Protein AF-A0A7S1BGD1-F1 (afdb_monomer_lite)

Radius of gyration: 17.75 Å; chains: 1; bounding box: 41×45×47 Å

Sequence (131 aa):
MVRYDRYRSEFSNESELGRGGFGSVYRCRNTLDGRDYAIKKIRITSRLKHLDKEGLAAKLKRVLREVNVLAMLYHPNVVRYFTTWIELDVDYEGSTENRTGEWRGGIILCGAGGRGIDARVICVARRSRGI

Organism: NCBI:txid216773

Foldseek 3Di:
DDFDPVPVVFWDFDAWPDQDPQATWTFIAGPPPRDTKIKGKGKLWPPPPPDDPVNSVVNVVVVVVVLVVQQPDDDLADWHWDDKDKGWDQPDPDPPPPPPDDDPDDDDPDDDRDRTGMMIMITIIGHRDDD

pLDDT: mean 70.31, std 19.67, range [29.2, 91.62]

Secondary structure (DSSP, 8-state):
-----HHHHHEEEEEEEEEETTEEEEEEEETTT--EEEEEEEEE--S-TT--HHHHHHHHHHHHHHHHHHHH---TTSEEEEEEEEEEES-------------TT------------EEEEEEEEEEPS--

InterPro domains:
  IPR000719 Protein kinase domain [PF00069] (12-86)
  IPR000719 Protein kinase domain [PS50011] (11-131)
  IPR011009 Protein kinase-like domain superfamily [SSF56112] (6-90)
  IPR017441 Protein kinase, ATP binding site [PS00107] (17-41)
  IPR050339 Cell Cycle and Stress Response Kinase [PTHR11042] (5-87)

Structure (mmCIF, N/CA/C/O backbone):
data_AF-A0A7S1BGD1-F1
#
_entry.id   AF-A0A7S1BGD1-F1
#
loop_
_atom_site.group_PDB
_atom_site.id
_atom_site.type_symbol
_atom_site.label_atom_id
_atom_site.label_alt_id
_atom_site.label_comp_id
_atom_site.label_asym_id
_atom_site.label_entity_id
_atom_site.label_seq_id
_atom_site.pdbx_PDB_ins_code
_atom_site.Cartn_x
_atom_site.Cartn_y
_atom_site.Cartn_z
_atom_site.occupancy
_atom_site.B_iso_or_equiv
_atom_site.auth_seq_id
_atom_site.auth_comp_id
_atom_site.auth_asym_id
_atom_site.auth_atom_id
_atom_site.pdbx_PDB_model_num
ATOM 1 N N . MET A 1 1 ? 19.465 -11.731 11.840 1.00 45.00 1 MET A N 1
ATOM 2 C CA . MET A 1 1 ? 18.840 -10.485 11.345 1.00 45.00 1 MET A CA 1
ATOM 3 C C . MET A 1 1 ? 17.344 -10.739 11.236 1.00 45.00 1 MET A C 1
ATOM 5 O O . MET A 1 1 ? 16.931 -11.482 10.356 1.00 45.00 1 MET A O 1
ATOM 9 N N . VAL A 1 2 ? 16.551 -10.251 12.193 1.00 43.22 2 VAL A N 1
ATOM 10 C CA . VAL A 1 2 ? 15.093 -10.455 12.200 1.00 43.22 2 VAL A CA 1
ATOM 11 C C . VAL A 1 2 ? 14.501 -9.639 11.050 1.00 43.22 2 VAL A C 1
ATOM 13 O O . VAL A 1 2 ? 14.658 -8.421 11.013 1.00 43.22 2 VAL A O 1
ATOM 16 N N . ARG A 1 3 ? 13.877 -10.307 10.076 1.00 57.94 3 ARG A N 1
ATOM 17 C CA . ARG A 1 3 ? 13.108 -9.638 9.023 1.00 57.94 3 ARG A CA 1
ATOM 18 C C . ARG A 1 3 ? 11.757 -9.242 9.604 1.00 57.94 3 ARG A C 1
ATOM 20 O O . ARG A 1 3 ? 10.935 -10.105 9.885 1.00 57.94 3 ARG A O 1
ATOM 27 N N . TYR A 1 4 ? 11.555 -7.948 9.815 1.00 66.25 4 TYR A N 1
ATOM 28 C CA . TYR A 1 4 ? 10.264 -7.413 10.230 1.00 66.25 4 TYR A CA 1
ATOM 29 C C . TYR A 1 4 ? 9.322 -7.376 9.017 1.00 66.25 4 TYR A C 1
ATOM 31 O O . TYR A 1 4 ? 9.498 -6.550 8.121 1.00 66.25 4 TYR A O 1
ATOM 39 N N . ASP A 1 5 ? 8.356 -8.298 8.966 1.00 79.56 5 ASP A N 1
ATOM 40 C CA . ASP A 1 5 ? 7.237 -8.256 8.016 1.00 79.56 5 ASP A CA 1
ATOM 41 C C . ASP A 1 5 ? 6.131 -7.391 8.627 1.00 79.56 5 ASP A C 1
ATOM 43 O O . ASP A 1 5 ? 5.268 -7.872 9.366 1.00 79.56 5 ASP A O 1
ATOM 47 N N . ARG A 1 6 ? 6.222 -6.086 8.357 1.00 85.25 6 ARG A N 1
ATOM 48 C CA . ARG A 1 6 ? 5.315 -5.072 8.894 1.00 85.25 6 ARG A CA 1
ATOM 49 C C . ARG A 1 6 ? 3.868 -5.367 8.522 1.00 85.25 6 ARG A C 1
ATOM 51 O O . ARG A 1 6 ? 2.959 -5.191 9.327 1.00 85.25 6 ARG A O 1
ATOM 58 N N . TYR A 1 7 ? 3.646 -5.800 7.290 1.00 85.81 7 TYR A N 1
ATOM 59 C CA . TYR A 1 7 ? 2.322 -6.132 6.810 1.00 85.81 7 TYR A CA 1
ATOM 60 C C . TYR A 1 7 ? 1.689 -7.247 7.646 1.00 85.81 7 TYR A C 1
ATOM 62 O O . TYR A 1 7 ? 0.560 -7.091 8.106 1.00 85.81 7 TYR A O 1
ATOM 70 N N . ARG A 1 8 ? 2.409 -8.355 7.870 1.00 85.81 8 ARG A N 1
ATOM 71 C CA . ARG A 1 8 ? 1.890 -9.486 8.660 1.00 85.81 8 ARG A CA 1
ATOM 72 C C . ARG A 1 8 ? 1.762 -9.169 10.148 1.00 85.81 8 ARG A C 1
ATOM 74 O O . ARG A 1 8 ? 0.948 -9.811 10.804 1.00 85.81 8 ARG A O 1
ATOM 81 N N . SER A 1 9 ? 2.547 -8.231 10.682 1.00 88.06 9 SER A N 1
ATOM 82 C CA . SER A 1 9 ? 2.453 -7.837 12.092 1.00 88.06 9 SER A CA 1
ATOM 83 C C . SER A 1 9 ? 1.311 -6.854 12.367 1.00 88.06 9 SER A C 1
ATOM 85 O O . SER A 1 9 ? 0.652 -6.954 13.401 1.00 88.06 9 SER A O 1
ATOM 87 N N . GLU A 1 10 ? 1.052 -5.917 11.453 1.00 89.81 10 GLU A N 1
ATOM 88 C CA . GLU A 1 10 ? 0.091 -4.826 11.668 1.00 89.81 10 GLU A CA 1
ATOM 89 C C . GLU A 1 10 ? -1.296 -5.094 11.066 1.00 89.81 10 GLU A C 1
ATOM 91 O O . GLU A 1 10 ? -2.249 -4.390 11.408 1.00 89.81 10 GLU A O 1
ATOM 96 N N . PHE A 1 11 ? -1.442 -6.079 10.172 1.00 89.94 11 PHE A N 1
ATOM 97 C CA . PHE A 1 11 ? -2.688 -6.293 9.434 1.00 89.94 11 PHE A CA 1
ATOM 98 C C . PHE A 1 11 ? -3.093 -7.766 9.333 1.00 89.94 11 PHE A C 1
ATOM 100 O O . PHE A 1 11 ? -2.295 -8.637 8.985 1.00 89.94 11 PHE A O 1
ATOM 107 N N . SER A 1 12 ? -4.383 -8.032 9.545 1.00 90.62 12 SER A N 1
ATOM 108 C CA . SER A 1 12 ? -5.011 -9.317 9.234 1.00 90.62 12 SER A CA 1
ATOM 109 C C . SER A 1 12 ? -5.711 -9.256 7.874 1.00 90.62 12 SER A C 1
ATOM 111 O O . SER A 1 12 ? -6.453 -8.319 7.577 1.00 90.62 12 SER A O 1
ATOM 113 N N . ASN A 1 13 ? -5.469 -10.256 7.023 1.00 83.00 13 ASN A N 1
ATOM 114 C CA . ASN A 1 13 ? -6.114 -10.348 5.710 1.00 83.00 13 ASN A CA 1
ATOM 115 C C . ASN A 1 13 ? -7.507 -10.925 5.870 1.00 83.00 13 ASN A C 1
ATOM 117 O O . ASN A 1 13 ? -7.643 -12.030 6.387 1.00 83.00 13 ASN A O 1
ATOM 121 N N . GLU A 1 14 ? -8.510 -10.229 5.353 1.00 85.25 14 GLU A N 1
ATOM 122 C CA . GLU A 1 14 ? -9.877 -10.737 5.370 1.00 85.25 14 GLU A CA 1
ATOM 123 C C . GLU A 1 14 ? -10.285 -11.279 3.999 1.00 85.25 14 GLU A C 1
ATOM 125 O O . GLU A 1 14 ? -10.791 -12.393 3.904 1.00 85.25 14 GLU A O 1
ATOM 130 N N . SER A 1 15 ? -10.044 -10.521 2.923 1.00 87.38 15 SER A N 1
ATOM 131 C CA . SER A 1 15 ? -10.421 -10.939 1.567 1.00 87.38 15 SER A CA 1
ATOM 132 C C . SER A 1 15 ? -9.607 -10.243 0.470 1.00 87.38 15 SER A C 1
ATOM 134 O O . SER A 1 15 ? -9.118 -9.126 0.648 1.00 87.38 15 SER A O 1
ATOM 136 N N . GLU A 1 16 ? -9.468 -10.880 -0.698 1.00 89.75 16 GLU A N 1
ATOM 137 C CA . GLU A 1 16 ? -8.978 -10.210 -1.913 1.00 89.75 16 GLU A CA 1
ATOM 138 C C . GLU A 1 16 ? -10.129 -9.392 -2.522 1.00 89.75 16 GLU A C 1
ATOM 140 O O . GLU A 1 16 ? -11.212 -9.915 -2.765 1.00 89.75 16 GLU A O 1
ATOM 145 N N . LEU A 1 17 ? -9.907 -8.092 -2.731 1.00 86.25 17 LEU A N 1
ATOM 146 C CA . LEU A 1 17 ? -10.871 -7.182 -3.364 1.00 86.25 17 LEU A CA 1
ATOM 147 C C . LEU A 1 17 ? -10.717 -7.159 -4.887 1.00 86.25 17 LEU A C 1
ATOM 149 O O . LEU A 1 17 ? -11.662 -6.836 -5.600 1.00 86.25 17 LEU A O 1
ATOM 153 N N . GLY A 1 18 ? -9.522 -7.469 -5.389 1.00 86.50 18 GLY A N 1
ATOM 154 C CA . GLY A 1 18 ? -9.263 -7.542 -6.819 1.00 86.50 18 GLY A CA 1
ATOM 155 C C . GLY A 1 18 ? -7.790 -7.735 -7.154 1.00 86.50 18 GLY A C 1
ATOM 156 O O . GLY A 1 18 ? -6.901 -7.425 -6.359 1.00 86.50 18 GLY A O 1
ATOM 157 N N . ARG A 1 19 ? -7.536 -8.217 -8.369 1.00 86.75 19 ARG A N 1
ATOM 158 C CA . ARG A 1 19 ? -6.200 -8.466 -8.919 1.00 86.75 19 ARG A CA 1
ATOM 159 C C . ARG A 1 19 ? -6.108 -7.902 -10.328 1.00 86.75 19 ARG A C 1
ATOM 161 O O . ARG A 1 19 ? -7.031 -8.064 -11.117 1.00 86.75 19 ARG A O 1
ATOM 168 N N . GLY A 1 20 ? -4.981 -7.283 -10.662 1.00 80.00 20 GLY A N 1
ATOM 169 C CA . GLY A 1 20 ? -4.706 -6.801 -12.014 1.00 80.00 20 GLY A CA 1
ATOM 170 C C . GLY A 1 20 ? -3.212 -6.677 -12.300 1.00 80.00 20 GLY A C 1
ATOM 171 O O . GLY A 1 20 ? -2.371 -7.062 -11.488 1.00 80.00 20 GLY A O 1
ATOM 172 N N . GLY A 1 21 ? -2.866 -6.089 -13.449 1.00 74.19 21 GLY A N 1
ATOM 173 C CA . GLY A 1 21 ? -1.466 -5.922 -13.876 1.00 74.19 21 GLY A CA 1
ATOM 174 C C . GLY A 1 21 ? -0.594 -5.102 -12.912 1.00 74.19 21 GLY A C 1
ATOM 175 O O . GLY A 1 21 ? 0.627 -5.233 -12.912 1.00 74.19 21 GLY A O 1
ATOM 176 N N . PHE A 1 22 ? -1.216 -4.301 -12.044 1.00 72.38 22 PHE A N 1
ATOM 177 C CA . PHE A 1 22 ? -0.545 -3.468 -11.043 1.00 72.38 22 PHE A CA 1
ATOM 178 C C . PHE A 1 22 ? -0.445 -4.127 -9.659 1.00 72.38 22 PHE A C 1
ATOM 180 O O . PHE A 1 22 ? 0.001 -3.476 -8.719 1.00 72.38 22 PHE A O 1
ATOM 187 N N . GLY A 1 23 ? -0.863 -5.389 -9.514 1.00 82.75 23 GLY A N 1
ATOM 188 C CA . GLY A 1 23 ? -0.823 -6.130 -8.253 1.00 82.75 23 GLY A CA 1
ATOM 189 C C . GLY A 1 23 ? -2.197 -6.557 -7.736 1.00 82.75 23 GLY A C 1
ATOM 190 O O . GLY A 1 23 ? -3.191 -6.531 -8.465 1.00 82.75 23 GLY A O 1
ATOM 191 N N . SER A 1 24 ? -2.232 -6.958 -6.467 1.00 86.44 24 SER A N 1
ATOM 192 C CA . SER A 1 24 ? -3.440 -7.423 -5.771 1.00 86.44 24 SER A CA 1
ATOM 193 C C . SER A 1 24 ? -3.855 -6.432 -4.693 1.00 86.44 24 SER A C 1
ATOM 195 O O . SER A 1 24 ? -3.003 -5.874 -4.004 1.00 86.44 24 SER A O 1
ATOM 197 N N . VAL A 1 25 ? -5.157 -6.228 -4.526 1.00 88.19 25 VAL A N 1
ATOM 198 C CA . VAL A 1 25 ? -5.749 -5.388 -3.482 1.00 88.19 25 VAL A CA 1
ATOM 199 C C . VAL A 1 25 ? -6.481 -6.282 -2.494 1.00 88.19 25 VAL A C 1
ATOM 201 O O . VAL A 1 25 ? -7.292 -7.114 -2.893 1.00 88.19 25 VAL A O 1
ATOM 204 N N . TYR A 1 26 ? -6.225 -6.085 -1.206 1.00 89.19 26 TYR A N 1
ATOM 205 C CA . TYR A 1 26 ? -6.825 -6.855 -0.122 1.00 89.19 26 TYR A CA 1
ATOM 206 C C . TYR A 1 26 ? -7.596 -5.946 0.825 1.00 89.19 26 TYR A C 1
ATOM 208 O O . TYR A 1 26 ? -7.129 -4.854 1.153 1.00 89.19 26 TYR A O 1
ATOM 216 N N . ARG A 1 27 ? -8.744 -6.421 1.306 1.00 89.88 27 ARG A N 1
ATOM 217 C CA . ARG A 1 27 ? -9.379 -5.885 2.506 1.00 89.88 27 ARG A CA 1
ATOM 218 C C . ARG A 1 27 ? -8.644 -6.463 3.705 1.00 89.88 27 ARG A C 1
ATOM 220 O O . ARG A 1 27 ? -8.567 -7.683 3.855 1.00 89.88 27 ARG A O 1
ATOM 227 N N . CYS A 1 28 ? -8.087 -5.585 4.522 1.00 90.75 28 CYS A N 1
ATOM 228 C CA . CYS A 1 28 ? -7.337 -5.961 5.710 1.00 90.75 28 CYS A CA 1
ATOM 229 C C . CYS A 1 28 ? -7.834 -5.165 6.906 1.00 90.75 28 CYS A C 1
ATOM 231 O O . CYS A 1 28 ? -8.209 -4.004 6.747 1.00 90.75 28 CYS A O 1
ATOM 233 N N . ARG A 1 29 ? -7.770 -5.743 8.100 1.00 91.62 29 ARG A N 1
ATOM 234 C CA . ARG A 1 29 ? -8.029 -5.020 9.342 1.00 91.62 29 ARG A CA 1
ATOM 235 C C . ARG A 1 29 ? -6.714 -4.708 10.034 1.00 91.62 29 ARG A C 1
ATOM 237 O O . ARG A 1 29 ? -5.874 -5.591 10.189 1.00 91.62 29 ARG A O 1
ATOM 244 N N . ASN A 1 30 ? -6.511 -3.450 10.410 1.00 91.25 30 ASN A N 1
ATOM 245 C CA . ASN A 1 30 ? -5.338 -3.067 11.187 1.00 91.25 30 ASN A CA 1
ATOM 246 C C . ASN A 1 30 ? -5.522 -3.517 12.643 1.00 91.25 30 ASN A C 1
ATOM 248 O O . ASN A 1 30 ? -6.581 -3.305 13.237 1.00 91.25 30 ASN A O 1
ATOM 252 N N . THR A 1 31 ? -4.500 -4.153 13.209 1.00 90.56 31 THR A N 1
ATOM 253 C CA . THR A 1 31 ? -4.560 -4.760 14.545 1.00 90.56 31 THR A CA 1
ATOM 254 C C . THR A 1 31 ? -4.506 -3.735 15.677 1.00 90.56 31 THR A C 1
ATOM 256 O O . THR A 1 31 ? -4.995 -4.021 16.765 1.00 90.56 31 THR A O 1
ATOM 259 N N . LEU A 1 32 ? -3.961 -2.540 15.427 1.00 89.88 32 LEU A N 1
ATOM 260 C CA . LEU A 1 32 ? -3.829 -1.472 16.421 1.00 89.88 32 LEU A CA 1
ATOM 261 C C . LEU A 1 32 ? -5.097 -0.622 16.532 1.00 89.88 32 LEU A C 1
ATOM 263 O O . LEU A 1 32 ? -5.524 -0.311 17.641 1.00 89.88 32 LEU A O 1
ATOM 267 N N . ASP A 1 33 ? -5.697 -0.224 15.404 1.00 89.94 33 ASP A N 1
ATOM 268 C CA . ASP A 1 33 ? -6.878 0.657 15.404 1.00 89.94 33 ASP A CA 1
ATOM 269 C C . ASP A 1 33 ? -8.216 -0.069 15.165 1.00 89.94 33 ASP A C 1
ATOM 271 O O . ASP A 1 33 ? -9.280 0.544 15.304 1.00 89.94 33 ASP A O 1
ATOM 275 N N . GLY A 1 34 ? -8.176 -1.356 14.804 1.00 88.81 34 GLY A N 1
ATOM 276 C CA . GLY A 1 34 ? -9.347 -2.196 14.552 1.00 88.81 34 GLY A CA 1
ATOM 277 C C . GLY A 1 34 ? -10.160 -1.812 13.311 1.00 88.81 34 GLY A C 1
ATOM 278 O O . GLY A 1 34 ? -11.302 -2.252 13.174 1.00 88.81 34 GLY A O 1
ATOM 279 N N . ARG A 1 35 ? -9.633 -0.967 12.418 1.00 88.00 35 ARG A N 1
ATOM 280 C CA . ARG A 1 35 ? -10.349 -0.467 11.235 1.00 88.00 35 ARG A CA 1
ATOM 281 C C . ARG A 1 35 ? -9.976 -1.239 9.978 1.00 88.00 35 ARG A C 1
ATOM 283 O O . ARG A 1 35 ? -8.865 -1.748 9.840 1.00 88.00 35 ARG A O 1
ATOM 290 N N . ASP A 1 36 ? -10.908 -1.245 9.031 1.00 88.56 36 ASP A N 1
ATOM 291 C CA . ASP A 1 36 ? -10.707 -1.860 7.723 1.00 88.56 36 ASP A CA 1
ATOM 292 C C . ASP A 1 36 ? -9.965 -0.911 6.779 1.00 88.56 36 ASP A C 1
ATOM 294 O O . ASP A 1 36 ? -10.279 0.278 6.680 1.00 88.56 36 ASP A O 1
ATOM 298 N N . TYR A 1 37 ? -9.011 -1.467 6.045 1.00 89.62 37 TYR A N 1
ATOM 299 C CA . TYR A 1 37 ? -8.178 -0.808 5.054 1.00 89.62 37 TYR A CA 1
ATOM 300 C C . TYR A 1 37 ? -8.184 -1.605 3.750 1.00 89.62 37 TYR A C 1
ATOM 302 O O . TYR A 1 37 ? -8.268 -2.834 3.739 1.00 89.62 37 TYR A O 1
ATOM 310 N N . ALA A 1 38 ? -8.048 -0.894 2.635 1.00 89.81 38 ALA A N 1
ATOM 311 C CA . ALA A 1 38 ? -7.676 -1.485 1.362 1.00 89.81 38 ALA A CA 1
ATOM 312 C C . ALA A 1 38 ? -6.154 -1.402 1.223 1.00 89.81 38 ALA A C 1
ATOM 314 O O . ALA A 1 38 ? -5.581 -0.310 1.269 1.00 89.81 38 ALA A O 1
ATOM 315 N N . ILE A 1 39 ? -5.503 -2.549 1.047 1.00 89.81 39 ILE A N 1
ATOM 316 C CA . ILE A 1 39 ? -4.055 -2.634 0.888 1.00 89.81 39 ILE A CA 1
ATOM 317 C C . ILE A 1 39 ? -3.717 -3.174 -0.495 1.00 89.81 39 ILE A C 1
ATOM 319 O O . ILE A 1 39 ? -4.017 -4.326 -0.810 1.00 89.81 39 ILE A O 1
ATOM 323 N N . LYS A 1 40 ? -3.072 -2.348 -1.324 1.00 88.56 40 LYS A N 1
ATOM 324 C CA . LYS A 1 40 ? -2.569 -2.741 -2.648 1.00 88.56 40 LYS A CA 1
ATOM 325 C C . LYS A 1 40 ? -1.133 -3.240 -2.510 1.00 88.56 40 LYS A C 1
ATOM 327 O O . LYS A 1 40 ? -0.252 -2.480 -2.118 1.00 88.56 40 LYS A O 1
ATOM 332 N N . LYS A 1 41 ? -0.904 -4.506 -2.860 1.00 87.50 41 LYS A N 1
ATOM 333 C CA . LYS A 1 41 ? 0.412 -5.148 -2.936 1.00 87.50 41 LYS A CA 1
ATOM 334 C C . LYS A 1 41 ? 0.899 -5.158 -4.376 1.00 87.50 41 LYS A C 1
ATOM 336 O O . LYS A 1 41 ? 0.362 -5.884 -5.216 1.00 87.50 41 LYS A O 1
ATOM 341 N N . ILE A 1 42 ? 1.937 -4.381 -4.654 1.00 83.94 42 ILE A N 1
ATOM 342 C CA . ILE A 1 42 ? 2.543 -4.266 -5.980 1.00 83.94 42 ILE A CA 1
ATOM 343 C C . ILE A 1 42 ? 3.831 -5.075 -5.990 1.00 83.94 42 ILE A C 1
ATOM 345 O O . ILE A 1 42 ? 4.820 -4.687 -5.377 1.00 83.94 42 ILE A O 1
ATOM 349 N N . ARG A 1 43 ? 3.829 -6.192 -6.717 1.00 78.31 43 ARG A N 1
ATOM 350 C CA . ARG A 1 43 ? 5.017 -7.029 -6.901 1.00 78.31 43 ARG A CA 1
ATOM 351 C C . ARG A 1 43 ? 6.067 -6.301 -7.740 1.00 78.31 43 ARG A C 1
ATOM 353 O O . ARG A 1 43 ? 5.874 -6.057 -8.935 1.00 78.31 43 ARG A O 1
ATOM 360 N N . ILE A 1 44 ? 7.198 -6.000 -7.125 1.00 74.38 44 ILE A N 1
ATOM 361 C CA . ILE A 1 44 ? 8.461 -5.621 -7.752 1.00 74.38 44 ILE A CA 1
ATOM 362 C C . ILE A 1 44 ? 9.305 -6.901 -7.819 1.00 74.38 44 ILE A C 1
ATOM 364 O O . ILE A 1 44 ? 10.260 -7.087 -7.073 1.00 74.38 44 ILE A O 1
ATOM 368 N N . THR A 1 45 ? 8.878 -7.845 -8.654 1.00 64.81 45 THR A N 1
ATOM 369 C CA . THR A 1 45 ? 9.494 -9.171 -8.712 1.00 64.81 45 THR A CA 1
ATOM 370 C C . THR A 1 45 ? 10.183 -9.425 -10.035 1.00 64.81 45 THR A C 1
ATOM 372 O O . THR A 1 45 ? 9.760 -8.964 -11.100 1.00 64.81 45 THR A O 1
ATOM 375 N N . SER A 1 46 ? 11.262 -10.188 -9.913 1.00 51.09 46 SER A N 1
ATOM 376 C CA . SER A 1 46 ? 12.276 -10.551 -10.900 1.00 51.09 46 SER A CA 1
ATOM 377 C C . SER A 1 46 ? 11.840 -11.682 -11.842 1.00 51.09 46 SER A C 1
ATOM 379 O O . SER A 1 46 ? 12.681 -12.348 -12.443 1.00 51.09 46 SER A O 1
ATOM 381 N N . ARG A 1 47 ? 10.525 -11.888 -12.061 1.00 46.84 47 ARG A N 1
ATOM 382 C CA . ARG A 1 47 ? 10.051 -12.796 -13.137 1.00 46.84 47 ARG A CA 1
ATOM 383 C C . ARG A 1 47 ? 10.611 -12.416 -14.505 1.00 46.84 47 ARG A C 1
ATOM 385 O O . ARG A 1 47 ? 10.649 -13.237 -15.411 1.00 46.84 47 ARG A O 1
ATOM 392 N N . LEU A 1 48 ? 11.092 -11.190 -14.628 1.00 47.78 48 LEU A N 1
ATOM 393 C CA . LEU A 1 48 ? 12.034 -10.816 -15.652 1.00 47.78 48 LEU A CA 1
ATOM 394 C C . LEU A 1 48 ? 13.433 -10.972 -15.049 1.00 47.78 48 LEU A C 1
ATOM 396 O O . LEU A 1 48 ? 14.003 -10.002 -14.559 1.00 47.78 48 LEU A O 1
ATOM 400 N N . LYS A 1 49 ? 14.037 -12.160 -15.198 1.00 48.88 49 LYS A N 1
ATOM 401 C CA . LYS A 1 49 ? 15.508 -12.315 -15.185 1.00 48.88 49 LYS A CA 1
ATOM 402 C C . LYS A 1 49 ? 16.201 -11.362 -16.196 1.00 48.88 49 LYS A C 1
ATOM 404 O O . LYS A 1 49 ? 17.419 -11.291 -16.232 1.00 48.88 49 LYS A O 1
ATOM 409 N N . HIS A 1 50 ? 15.405 -10.633 -16.989 1.00 50.53 50 HIS A N 1
ATOM 410 C CA . HIS A 1 50 ? 15.754 -9.701 -18.053 1.00 50.53 50 HIS A CA 1
ATOM 411 C C . HIS A 1 50 ? 15.399 -8.223 -17.791 1.00 50.53 50 HIS A C 1
ATOM 413 O O . HIS A 1 50 ? 15.601 -7.418 -18.694 1.00 50.53 50 HIS A O 1
ATOM 419 N N . LEU A 1 51 ? 14.849 -7.824 -16.632 1.00 55.12 51 LEU A N 1
ATOM 420 C CA . LEU A 1 51 ? 14.740 -6.383 -16.343 1.00 55.12 51 LEU A CA 1
ATOM 421 C C . LEU A 1 51 ? 16.112 -5.873 -15.915 1.00 55.12 51 LEU A C 1
ATOM 423 O O . LEU A 1 51 ? 16.621 -6.243 -14.857 1.00 55.12 51 LEU A O 1
ATOM 427 N N . ASP A 1 52 ? 16.689 -5.013 -16.739 1.00 68.44 52 ASP A N 1
ATOM 428 C CA . ASP A 1 52 ? 17.839 -4.207 -16.372 1.00 68.44 52 ASP A CA 1
ATOM 429 C C . ASP A 1 52 ? 17.487 -3.198 -15.257 1.00 68.44 52 ASP A C 1
ATOM 431 O O . ASP A 1 52 ? 16.334 -3.032 -14.831 1.00 68.44 52 ASP A O 1
ATOM 435 N N . LYS A 1 53 ? 18.515 -2.512 -14.744 1.00 71.50 53 LYS A N 1
ATOM 436 C CA . LYS A 1 53 ? 18.352 -1.474 -13.713 1.00 71.50 53 LYS A CA 1
ATOM 437 C C . LYS A 1 53 ? 17.356 -0.389 -14.146 1.00 71.50 53 LYS A C 1
ATOM 439 O O . LYS A 1 53 ? 16.646 0.155 -13.298 1.00 71.50 53 LYS A O 1
ATOM 444 N N . GLU A 1 54 ? 17.281 -0.096 -15.442 1.00 76.50 54 GLU A N 1
ATOM 445 C CA . GLU A 1 54 ? 16.400 0.927 -16.005 1.00 76.50 54 GLU A CA 1
ATOM 446 C C . GLU A 1 54 ? 14.928 0.521 -15.937 1.00 76.50 54 GLU A C 1
ATOM 448 O O . GLU A 1 54 ? 14.088 1.304 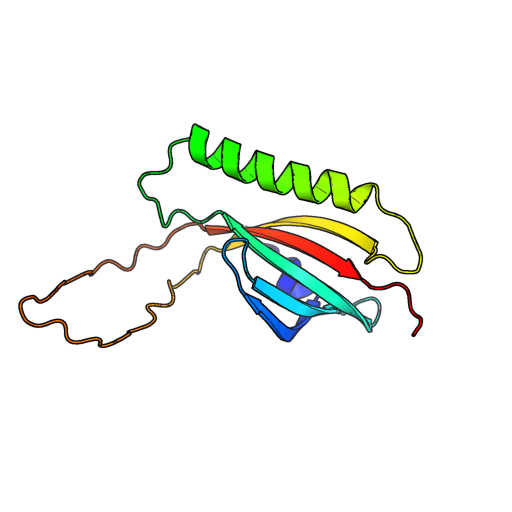-15.486 1.00 76.50 54 GLU A O 1
ATOM 453 N N . GLY A 1 55 ? 14.603 -0.720 -16.291 1.00 76.56 55 GLY A N 1
ATOM 454 C CA . GLY A 1 55 ? 13.244 -1.237 -16.215 1.00 76.56 55 GLY A CA 1
ATOM 455 C C . GLY A 1 55 ? 12.708 -1.293 -14.780 1.00 76.56 55 GLY A C 1
ATOM 456 O O . GLY A 1 55 ? 11.542 -0.960 -14.530 1.00 76.56 55 GLY A O 1
ATOM 457 N N . LEU A 1 56 ? 13.564 -1.629 -13.808 1.00 74.94 56 LEU A N 1
ATOM 458 C CA . LEU A 1 56 ? 13.222 -1.543 -12.385 1.00 74.94 56 LEU A CA 1
ATOM 459 C C . LEU A 1 56 ? 12.955 -0.091 -11.956 1.00 74.94 56 LEU A C 1
ATOM 461 O O . LEU A 1 56 ? 11.928 0.188 -11.328 1.00 74.94 56 LEU A O 1
ATOM 465 N N . ALA A 1 57 ? 13.837 0.838 -12.332 1.00 80.50 57 ALA A N 1
ATOM 466 C CA . ALA A 1 57 ? 13.683 2.260 -12.032 1.00 80.50 57 ALA A CA 1
ATOM 467 C C . ALA A 1 57 ? 12.403 2.844 -12.652 1.00 80.50 57 ALA A C 1
ATOM 469 O O . ALA A 1 57 ? 11.669 3.574 -11.984 1.00 80.50 57 ALA A O 1
ATOM 470 N N . ALA A 1 58 ? 12.072 2.476 -13.892 1.00 82.56 58 ALA A N 1
ATOM 471 C CA . ALA A 1 58 ? 10.847 2.900 -14.563 1.00 82.56 58 ALA A CA 1
ATOM 472 C C . ALA A 1 58 ? 9.587 2.388 -13.844 1.00 82.56 58 ALA A C 1
ATOM 474 O O . ALA A 1 58 ? 8.618 3.137 -13.672 1.00 82.56 58 ALA A O 1
ATOM 475 N N . LYS A 1 59 ? 9.599 1.134 -13.374 1.00 79.38 59 LYS A N 1
ATOM 476 C CA . LYS A 1 59 ? 8.489 0.557 -12.603 1.00 79.38 59 LYS A CA 1
ATOM 477 C C . LYS A 1 59 ? 8.321 1.249 -11.252 1.00 79.38 59 LYS A C 1
ATOM 479 O O . LYS A 1 59 ? 7.204 1.635 -10.912 1.00 79.38 59 LYS A O 1
ATOM 484 N N . LEU A 1 60 ? 9.414 1.480 -10.525 1.00 82.19 60 LEU A N 1
ATOM 485 C CA . LEU A 1 60 ? 9.394 2.252 -9.279 1.00 82.19 60 LEU A CA 1
ATOM 486 C C . LEU A 1 60 ? 8.881 3.677 -9.511 1.00 82.19 60 LEU A C 1
ATOM 488 O O . LEU A 1 60 ? 8.009 4.137 -8.780 1.00 82.19 60 LEU A O 1
ATOM 492 N N . LYS A 1 61 ? 9.331 4.348 -10.576 1.00 86.31 61 LYS A N 1
ATOM 493 C CA . LYS A 1 61 ? 8.875 5.697 -10.945 1.00 86.31 61 LYS A CA 1
ATOM 494 C C . LYS A 1 61 ? 7.368 5.753 -11.206 1.00 86.31 61 LYS A C 1
ATOM 496 O O . LYS A 1 61 ? 6.723 6.719 -10.805 1.00 86.31 61 LYS A O 1
ATOM 501 N N . ARG A 1 62 ? 6.793 4.726 -11.845 1.00 84.69 62 ARG A N 1
ATOM 502 C CA . ARG A 1 62 ? 5.334 4.605 -12.028 1.00 84.69 62 ARG A CA 1
ATOM 503 C C . ARG A 1 62 ? 4.606 4.488 -10.690 1.00 84.69 62 ARG A C 1
ATOM 505 O O . ARG A 1 62 ? 3.670 5.246 -10.457 1.00 84.69 62 ARG A O 1
ATOM 512 N N . VAL A 1 63 ? 5.076 3.608 -9.804 1.00 83.44 63 VAL A N 1
ATOM 513 C CA . VAL A 1 63 ? 4.476 3.431 -8.471 1.00 83.44 63 VAL A CA 1
ATOM 514 C C . VAL A 1 63 ? 4.555 4.720 -7.652 1.00 83.44 63 VAL A C 1
ATOM 516 O O . VAL A 1 63 ? 3.552 5.150 -7.094 1.00 83.44 63 VAL A O 1
ATOM 519 N N . LEU A 1 64 ? 5.712 5.383 -7.629 1.00 84.94 64 LEU A N 1
ATOM 520 C CA . LEU A 1 64 ? 5.893 6.646 -6.910 1.00 84.94 64 LEU A CA 1
ATOM 521 C C . LEU A 1 64 ? 4.987 7.755 -7.448 1.00 84.94 64 LEU A C 1
ATOM 523 O O . LEU A 1 64 ? 4.451 8.536 -6.668 1.00 84.94 64 LEU A O 1
ATOM 527 N N . ARG A 1 65 ? 4.770 7.816 -8.767 1.00 87.38 65 ARG A N 1
ATOM 528 C CA . ARG A 1 65 ? 3.832 8.776 -9.358 1.00 87.38 65 ARG A CA 1
ATOM 529 C C . ARG A 1 65 ? 2.402 8.532 -8.873 1.00 87.38 65 ARG A C 1
ATOM 531 O O . ARG A 1 65 ? 1.741 9.492 -8.494 1.00 87.38 65 ARG A O 1
ATOM 538 N N . GLU A 1 66 ? 1.941 7.281 -8.864 1.00 83.25 66 GLU A N 1
ATOM 539 C CA . GLU A 1 66 ? 0.616 6.927 -8.329 1.00 83.25 66 GLU A CA 1
ATOM 540 C C . GLU A 1 66 ? 0.493 7.319 -6.853 1.00 83.25 66 GLU A C 1
ATOM 542 O O . GLU A 1 66 ? -0.473 7.973 -6.466 1.00 83.25 66 GLU A O 1
ATOM 547 N N . VAL A 1 67 ? 1.496 6.968 -6.043 1.00 84.56 67 VAL A N 1
ATOM 548 C CA . VAL A 1 67 ? 1.529 7.288 -4.610 1.00 84.56 67 VAL A CA 1
ATOM 549 C C . VAL A 1 67 ? 1.492 8.797 -4.378 1.00 84.56 67 VAL A C 1
ATOM 551 O O . VAL A 1 67 ? 0.710 9.250 -3.549 1.00 84.56 67 VAL A O 1
ATOM 554 N N . ASN A 1 68 ? 2.263 9.583 -5.134 1.00 87.25 68 ASN A N 1
ATOM 555 C CA . ASN A 1 68 ? 2.270 11.042 -5.009 1.00 87.25 68 ASN A CA 1
ATOM 556 C C . ASN A 1 68 ? 0.904 11.653 -5.328 1.00 87.25 68 ASN A C 1
ATOM 558 O O . ASN A 1 68 ? 0.430 12.504 -4.582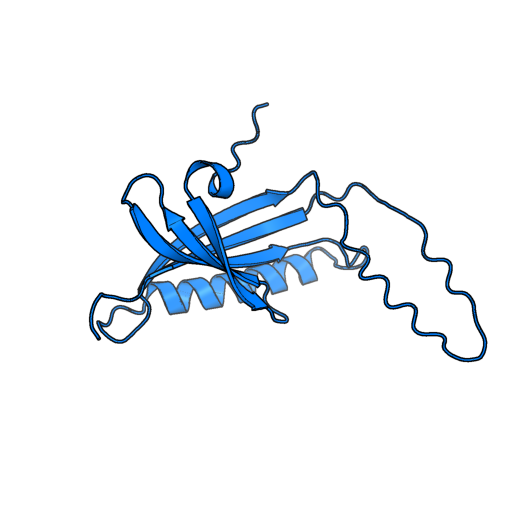 1.00 87.25 68 ASN A O 1
ATOM 562 N N . VAL A 1 69 ? 0.249 11.206 -6.405 1.00 85.88 69 VAL A N 1
ATOM 563 C CA . VAL A 1 69 ? -1.099 11.685 -6.747 1.00 85.88 69 VAL A CA 1
ATOM 564 C C . VAL A 1 69 ? -2.084 11.344 -5.632 1.00 85.88 69 VAL A C 1
ATOM 566 O O . VAL A 1 69 ? -2.811 12.220 -5.176 1.00 85.88 69 VAL A O 1
ATOM 569 N N . LEU A 1 70 ? -2.073 10.102 -5.142 1.00 82.31 70 LEU A N 1
ATOM 570 C CA . LEU A 1 70 ? -2.965 9.661 -4.067 1.00 82.31 70 LEU A CA 1
ATOM 571 C C . LEU A 1 70 ? -2.706 10.389 -2.742 1.00 82.31 70 LEU A C 1
ATOM 573 O O . LEU A 1 70 ? -3.654 10.670 -2.014 1.00 82.31 70 LEU A O 1
ATOM 577 N N . ALA A 1 71 ? -1.450 10.715 -2.438 1.00 83.62 71 ALA A N 1
ATOM 578 C CA . ALA A 1 71 ? -1.074 11.435 -1.225 1.00 83.62 71 ALA A CA 1
ATOM 579 C C . ALA A 1 71 ? -1.594 12.881 -1.200 1.00 83.62 71 ALA A C 1
ATOM 581 O O . ALA A 1 71 ? -1.839 13.415 -0.122 1.00 83.62 71 ALA A O 1
ATOM 582 N N . MET A 1 72 ? -1.791 13.500 -2.368 1.00 86.12 72 MET A N 1
ATOM 583 C CA . MET A 1 72 ? -2.346 14.855 -2.481 1.00 86.12 72 MET A CA 1
ATOM 584 C C . MET A 1 72 ? -3.880 14.891 -2.413 1.00 86.12 72 MET A C 1
ATOM 586 O O . MET A 1 72 ? -4.458 15.961 -2.229 1.00 86.12 72 MET A O 1
ATOM 590 N N . LEU A 1 73 ? -4.563 13.751 -2.566 1.00 81.38 73 LEU A N 1
ATOM 591 C CA . LEU A 1 73 ? -6.023 13.701 -2.572 1.00 81.38 73 LEU A CA 1
ATOM 592 C C . LEU A 1 73 ? -6.581 13.647 -1.146 1.00 81.38 73 LEU A C 1
ATOM 594 O O . LEU A 1 73 ? -6.445 12.649 -0.436 1.00 81.38 73 LEU A O 1
ATOM 598 N N . TYR A 1 74 ? -7.283 14.710 -0.755 1.00 80.88 74 TYR A N 1
ATOM 599 C CA . TYR A 1 74 ? -7.999 14.785 0.514 1.00 80.88 74 TYR A CA 1
ATOM 600 C C . TYR A 1 74 ? -9.435 15.263 0.299 1.00 80.88 74 TYR A C 1
ATOM 602 O O . TYR A 1 74 ? -9.695 16.455 0.157 1.00 80.88 74 TYR A O 1
ATOM 610 N N . HIS A 1 75 ? -10.380 14.324 0.255 1.00 81.50 75 HIS A N 1
ATOM 611 C CA . HIS A 1 75 ? -11.798 14.631 0.073 1.00 81.50 75 HIS A CA 1
ATOM 612 C C . HIS A 1 75 ? -12.671 13.534 0.708 1.00 81.50 75 HIS A C 1
ATOM 614 O O . HIS A 1 75 ? -12.315 12.360 0.593 1.00 81.50 75 HIS A O 1
ATOM 620 N N . PRO A 1 76 ? -13.818 13.860 1.342 1.00 76.44 76 PRO A N 1
ATOM 621 C CA . PRO A 1 76 ? -14.676 12.881 2.022 1.00 76.44 76 PRO A CA 1
ATOM 622 C C . PRO A 1 76 ? -15.114 11.714 1.125 1.00 76.44 76 PRO A C 1
ATOM 624 O O . PRO A 1 76 ? -15.089 10.568 1.566 1.00 76.44 76 PRO A O 1
ATOM 627 N N . ASN A 1 77 ? -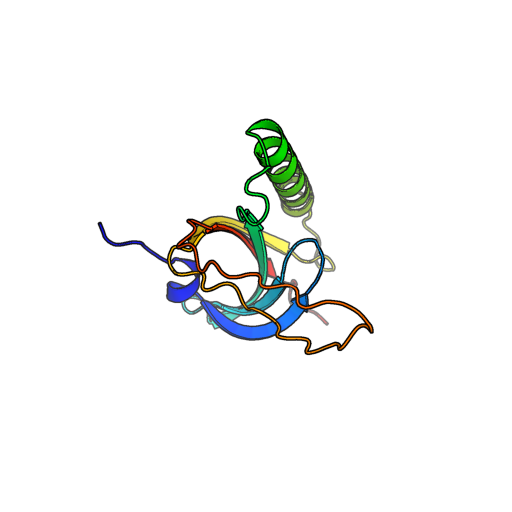15.410 11.984 -0.148 1.00 79.62 77 ASN A N 1
ATOM 628 C CA . ASN A 1 77 ? -15.861 10.970 -1.114 1.00 79.62 77 ASN A CA 1
ATOM 629 C C . ASN A 1 77 ? -14.719 10.300 -1.900 1.00 79.62 77 ASN A C 1
ATOM 631 O O . ASN A 1 77 ? -14.968 9.576 -2.862 1.00 79.62 77 ASN A O 1
ATOM 635 N N . VAL A 1 78 ? -13.463 10.558 -1.530 1.00 78.62 78 VAL A N 1
ATOM 636 C CA . VAL A 1 78 ? -12.282 9.961 -2.165 1.00 78.62 78 VAL A CA 1
ATOM 637 C C . VAL A 1 78 ? -11.578 9.073 -1.147 1.00 78.62 78 VAL A C 1
ATOM 639 O O . VAL A 1 78 ? -11.546 9.358 0.048 1.00 78.62 78 VAL A O 1
ATOM 642 N N . VAL A 1 79 ? -11.027 7.951 -1.609 1.00 80.38 79 VAL A N 1
ATOM 643 C CA . VAL A 1 79 ? -10.263 7.056 -0.738 1.00 80.38 79 VAL A CA 1
ATOM 644 C C . VAL A 1 79 ? -9.014 7.794 -0.254 1.00 80.38 79 VAL A C 1
ATOM 646 O O . VAL A 1 79 ? -8.185 8.213 -1.058 1.00 80.38 79 VAL A O 1
ATOM 649 N N . ARG A 1 80 ? -8.866 7.928 1.064 1.00 83.69 80 ARG A N 1
ATOM 650 C CA . ARG A 1 80 ? -7.718 8.583 1.685 1.00 83.69 80 ARG A CA 1
ATOM 651 C C . ARG A 1 80 ? -6.519 7.645 1.693 1.00 83.69 80 ARG A C 1
ATOM 653 O O . ARG A 1 80 ? -6.605 6.525 2.200 1.00 83.69 80 ARG A O 1
ATOM 660 N N . TYR A 1 81 ? -5.398 8.136 1.186 1.00 86.56 81 TYR A N 1
ATOM 661 C CA . TYR A 1 81 ? -4.088 7.510 1.316 1.00 86.56 81 TYR A CA 1
ATOM 662 C C . TYR A 1 81 ? -3.525 7.682 2.737 1.00 86.56 81 TYR A C 1
ATOM 664 O O . TYR A 1 81 ? -3.679 8.746 3.340 1.00 86.56 81 TYR A O 1
ATOM 672 N N . PHE A 1 82 ? -2.877 6.643 3.274 1.00 85.50 82 PHE A N 1
ATOM 673 C CA . PHE A 1 82 ? -2.259 6.678 4.607 1.00 85.50 82 PHE A CA 1
ATOM 674 C C . PHE A 1 82 ? -0.743 6.591 4.533 1.00 85.50 82 PHE A C 1
ATOM 676 O O . PHE A 1 82 ? -0.044 7.482 5.005 1.00 85.50 82 PHE A O 1
ATOM 683 N N . THR A 1 83 ? -0.221 5.503 3.978 1.00 87.38 83 THR A N 1
ATOM 684 C CA . THR A 1 83 ? 1.220 5.270 3.946 1.00 87.38 83 THR A CA 1
ATOM 685 C C . THR A 1 83 ? 1.575 4.225 2.892 1.00 87.38 83 THR A C 1
ATOM 687 O O . THR A 1 83 ? 0.716 3.456 2.446 1.00 87.38 83 THR A O 1
ATOM 690 N N . THR A 1 84 ? 2.848 4.222 2.505 1.00 88.25 84 THR A N 1
ATOM 691 C CA . THR A 1 84 ? 3.446 3.251 1.596 1.00 88.25 84 THR A CA 1
ATOM 692 C C . THR A 1 84 ? 4.792 2.818 2.138 1.00 88.25 84 THR A C 1
ATOM 694 O O . THR A 1 84 ? 5.559 3.651 2.618 1.00 88.25 84 THR A O 1
ATOM 697 N N . TRP A 1 85 ? 5.105 1.533 2.020 1.00 87.81 85 TRP A N 1
ATOM 698 C CA . TRP A 1 85 ? 6.439 1.015 2.303 1.00 87.81 85 TRP A CA 1
ATOM 699 C C . TRP A 1 85 ? 6.803 -0.129 1.356 1.00 87.81 85 TRP A C 1
ATOM 701 O O . TRP A 1 85 ? 5.953 -0.655 0.633 1.00 87.81 85 TRP A O 1
ATOM 711 N N . ILE A 1 86 ? 8.089 -0.476 1.333 1.00 84.50 86 ILE A N 1
ATOM 712 C CA . ILE A 1 86 ? 8.630 -1.583 0.544 1.00 84.50 86 ILE A CA 1
ATOM 713 C C . ILE A 1 86 ? 8.977 -2.723 1.500 1.00 84.50 86 ILE A C 1
ATOM 715 O O . ILE A 1 86 ? 9.625 -2.496 2.520 1.00 84.50 86 ILE A O 1
ATOM 719 N N . GLU A 1 87 ? 8.581 -3.942 1.154 1.00 82.44 87 GLU A N 1
ATOM 720 C CA . GLU A 1 87 ? 8.977 -5.167 1.854 1.00 82.44 87 GLU A CA 1
ATOM 721 C C . GLU A 1 87 ? 9.701 -6.117 0.904 1.00 82.44 87 GLU A C 1
ATOM 723 O O . GLU A 1 87 ? 9.457 -6.095 -0.301 1.00 82.44 87 GLU A O 1
ATOM 728 N N . LEU A 1 88 ? 10.585 -6.952 1.452 1.00 76.94 88 LEU A N 1
ATOM 729 C CA . LEU A 1 88 ? 11.275 -8.014 0.724 1.00 76.94 88 LEU A CA 1
ATOM 730 C C . LEU A 1 88 ? 10.644 -9.361 1.101 1.00 76.94 88 LEU A C 1
ATOM 732 O O . LEU A 1 88 ? 10.867 -9.857 2.203 1.00 76.94 88 LEU A O 1
ATOM 736 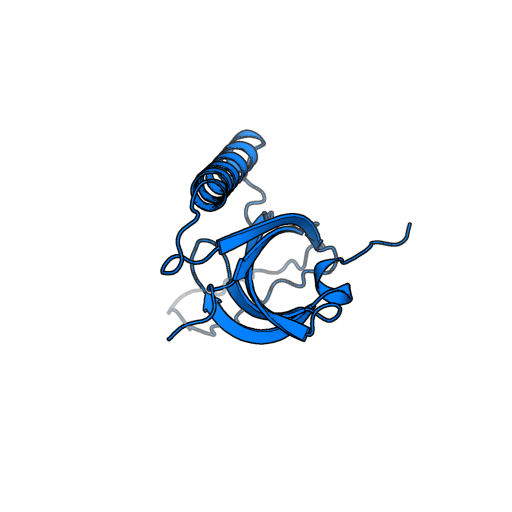N N . ASP A 1 89 ? 9.880 -9.942 0.184 1.00 70.75 89 ASP A N 1
ATOM 737 C CA . ASP A 1 89 ? 9.440 -11.333 0.211 1.00 70.75 89 ASP A CA 1
ATOM 738 C C . ASP A 1 89 ? 10.615 -12.235 -0.179 1.00 70.75 89 ASP A C 1
ATOM 740 O O . ASP A 1 89 ? 11.175 -12.160 -1.272 1.00 70.75 89 ASP A O 1
ATOM 744 N N . VAL A 1 90 ? 11.009 -13.097 0.748 1.00 62.06 90 VAL A N 1
ATOM 745 C CA . VAL A 1 90 ? 12.156 -14.005 0.582 1.00 62.06 90 VAL A CA 1
ATOM 746 C C . VAL A 1 90 ? 11.774 -15.460 0.409 1.00 62.06 90 VAL A C 1
ATOM 748 O O . VAL A 1 90 ? 12.619 -16.268 0.036 1.00 62.06 90 VAL A O 1
ATOM 751 N N . ASP A 1 91 ? 10.485 -15.736 0.571 1.00 55.19 91 ASP A N 1
ATOM 752 C CA . ASP A 1 91 ? 9.895 -17.066 0.506 1.00 55.19 91 ASP A CA 1
ATOM 753 C C . ASP A 1 91 ? 8.826 -17.136 -0.599 1.00 55.19 91 ASP A C 1
ATOM 755 O O . ASP A 1 91 ? 7.852 -17.878 -0.487 1.00 55.19 91 ASP A O 1
ATOM 759 N N . TYR A 1 92 ? 8.951 -16.328 -1.663 1.00 52.62 92 TYR A N 1
ATOM 760 C CA . TYR A 1 92 ? 8.001 -16.383 -2.775 1.00 52.62 92 TYR A CA 1
ATOM 761 C C . TYR A 1 92 ? 8.204 -17.670 -3.586 1.00 52.62 92 TYR A C 1
ATOM 763 O O . TYR A 1 92 ? 8.942 -17.709 -4.572 1.00 52.62 92 TYR A O 1
ATOM 771 N N . GLU A 1 93 ? 7.510 -18.734 -3.188 1.00 49.41 93 GLU A N 1
ATOM 772 C CA . GLU A 1 93 ? 7.218 -19.850 -4.077 1.00 49.41 93 GLU A CA 1
ATOM 773 C C . GLU A 1 93 ? 6.274 -19.328 -5.159 1.00 49.41 93 GLU A C 1
ATOM 775 O O . GLU A 1 93 ? 5.118 -18.970 -4.913 1.00 49.41 93 GLU A O 1
ATOM 780 N N . GLY A 1 94 ? 6.803 -19.186 -6.374 1.00 46.47 94 GLY A N 1
ATOM 781 C CA . GLY A 1 94 ? 6.005 -18.778 -7.514 1.00 46.47 94 GLY A CA 1
ATOM 782 C C . GLY A 1 94 ? 4.796 -19.694 -7.628 1.00 46.47 94 GLY A C 1
ATOM 783 O O . GLY A 1 94 ? 4.956 -20.883 -7.862 1.00 46.47 94 GLY A O 1
ATOM 784 N N . SER A 1 95 ? 3.591 -19.136 -7.495 1.00 42.22 95 SER A N 1
ATOM 785 C CA . SER A 1 95 ? 2.370 -19.850 -7.850 1.00 42.22 95 SER A CA 1
ATOM 786 C C . SER A 1 95 ? 2.463 -20.206 -9.336 1.00 42.22 95 SER A C 1
ATOM 788 O O . SER A 1 95 ? 2.207 -19.357 -10.204 1.00 42.22 95 SER A O 1
ATOM 790 N N . THR A 1 96 ? 2.900 -21.428 -9.629 1.00 40.84 96 THR A N 1
ATOM 791 C CA . THR A 1 96 ? 2.639 -22.113 -10.884 1.00 40.84 96 THR A CA 1
ATOM 792 C C . THR A 1 96 ? 1.142 -22.362 -10.886 1.00 40.84 96 THR A C 1
ATOM 794 O O . THR A 1 96 ? 0.634 -23.326 -10.325 1.00 40.84 96 THR A O 1
ATOM 797 N N . GLU A 1 97 ? 0.390 -21.426 -11.458 1.00 39.19 97 GLU A N 1
ATOM 798 C CA . GLU A 1 97 ? -0.967 -21.740 -11.875 1.00 39.19 97 GLU A CA 1
ATOM 799 C C . GLU A 1 97 ? -0.798 -22.762 -13.007 1.00 39.19 97 GLU A C 1
ATOM 801 O O . GLU A 1 97 ? -0.538 -22.398 -14.155 1.00 39.19 97 GLU A O 1
ATOM 806 N N . ASN A 1 98 ? -0.811 -24.049 -12.647 1.00 37.72 98 ASN A N 1
ATOM 807 C CA . ASN A 1 98 ? -0.865 -25.168 -13.576 1.00 37.72 98 ASN A CA 1
ATOM 808 C C . ASN A 1 98 ? -2.202 -25.064 -14.313 1.00 37.72 98 ASN A C 1
ATOM 810 O O . ASN A 1 98 ? -3.191 -25.696 -13.957 1.00 37.72 98 ASN A O 1
ATOM 814 N N . ARG A 1 99 ? -2.249 -24.239 -15.355 1.00 38.16 99 ARG A N 1
ATOM 815 C CA . ARG A 1 99 ? -3.200 -24.464 -16.433 1.00 38.16 99 ARG A CA 1
ATOM 816 C C . ARG A 1 99 ? -2.603 -25.598 -17.247 1.00 38.16 99 ARG A C 1
ATOM 818 O O . ARG A 1 99 ? -1.755 -25.362 -18.102 1.00 38.16 99 ARG A O 1
ATOM 825 N N . THR A 1 100 ? -3.012 -26.829 -16.960 1.00 37.97 100 THR A N 1
ATOM 826 C CA . THR A 1 100 ? -2.900 -27.931 -17.920 1.00 37.97 100 THR A CA 1
ATOM 827 C C . THR A 1 100 ? -3.811 -27.600 -19.100 1.00 37.97 100 THR A C 1
ATOM 829 O O . THR A 1 100 ? -4.950 -28.045 -19.176 1.00 37.97 100 THR A O 1
ATOM 832 N N . GLY A 1 101 ? -3.337 -26.708 -19.966 1.00 40.19 101 GLY A N 1
ATOM 833 C CA . GLY A 1 101 ? -3.881 -26.467 -21.290 1.00 40.19 101 GLY A CA 1
ATOM 834 C C . GLY A 1 101 ? -3.019 -27.230 -22.278 1.00 40.19 101 GLY A C 1
ATOM 835 O O . GLY A 1 101 ? -1.919 -26.793 -22.605 1.00 40.19 101 GLY A O 1
ATOM 836 N N . GLU A 1 102 ? -3.509 -28.385 -22.705 1.00 32.69 102 GLU A N 1
ATOM 837 C CA . GLU A 1 102 ? -2.956 -29.151 -23.812 1.00 32.69 102 GLU A CA 1
ATOM 838 C C . GLU A 1 102 ? -3.091 -28.320 -25.098 1.00 32.69 102 GLU A C 1
ATOM 840 O O . GLU A 1 102 ? -4.184 -28.146 -25.634 1.00 32.69 102 GLU A O 1
ATOM 845 N N . TRP A 1 103 ? -1.984 -27.761 -25.589 1.00 33.34 103 TRP A N 1
ATOM 846 C CA . TRP A 1 103 ? -1.898 -27.284 -26.966 1.00 33.34 103 TRP A CA 1
ATOM 847 C C . TRP A 1 103 ? -1.266 -28.394 -27.792 1.00 33.34 103 TRP A C 1
ATOM 849 O O . TRP A 1 103 ? -0.171 -28.863 -27.478 1.00 33.34 103 TRP A O 1
ATOM 859 N N . ARG A 1 104 ? -1.973 -28.827 -28.839 1.00 30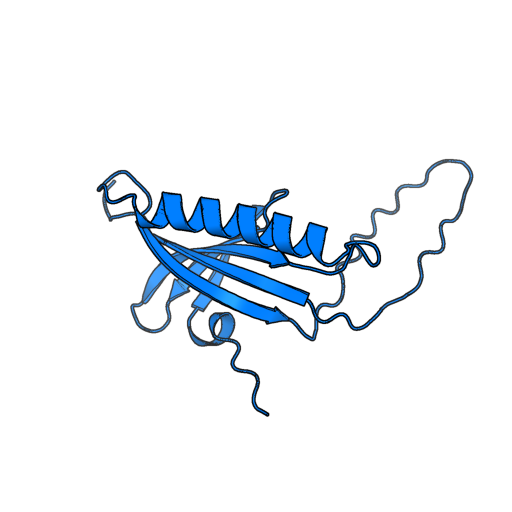.23 104 ARG A N 1
ATOM 860 C CA . ARG A 1 104 ? -1.491 -29.810 -29.814 1.00 30.23 104 ARG A CA 1
ATOM 861 C C . ARG A 1 104 ? -0.049 -29.474 -30.231 1.00 30.23 104 ARG A C 1
ATOM 863 O O . ARG A 1 104 ? 0.160 -28.484 -30.925 1.00 30.23 104 ARG A O 1
ATOM 870 N N . GLY A 1 105 ? 0.916 -30.311 -29.834 1.00 36.12 105 GLY A N 1
ATOM 871 C CA . GLY A 1 105 ? 2.243 -30.362 -30.461 1.00 36.12 105 GLY A CA 1
ATOM 872 C C . GLY A 1 105 ? 3.490 -30.009 -29.637 1.00 36.12 105 GLY A C 1
ATOM 873 O O . GLY A 1 105 ? 4.546 -29.893 -30.250 1.00 36.12 105 GLY A O 1
ATOM 874 N N . GLY A 1 106 ? 3.463 -29.878 -28.303 1.00 29.20 106 GLY A N 1
ATOM 875 C CA . GLY A 1 106 ? 4.734 -29.727 -27.571 1.00 29.20 106 GLY A CA 1
ATOM 876 C C . GLY A 1 106 ? 4.663 -29.739 -26.043 1.00 29.20 106 GLY A C 1
ATOM 877 O O . GLY A 1 106 ? 3.791 -29.121 -25.441 1.00 29.20 106 GLY A O 1
ATOM 878 N N . ILE A 1 107 ? 5.636 -30.413 -25.420 1.00 32.62 107 ILE A N 1
ATOM 879 C CA . ILE A 1 107 ? 5.924 -30.353 -23.980 1.00 32.62 107 ILE A CA 1
ATOM 880 C C . ILE A 1 107 ? 6.813 -29.127 -23.736 1.00 32.62 107 ILE A C 1
ATOM 882 O O . ILE A 1 107 ? 7.955 -29.098 -24.190 1.00 32.62 107 ILE A O 1
ATOM 886 N N . ILE A 1 108 ? 6.333 -28.131 -22.986 1.00 34.50 108 ILE A N 1
ATOM 887 C CA . ILE A 1 108 ? 7.224 -27.141 -22.367 1.00 34.50 108 ILE A CA 1
ATOM 888 C C . ILE A 1 108 ? 7.589 -27.672 -20.982 1.00 34.50 108 ILE A C 1
ATOM 890 O O . ILE A 1 108 ? 6.812 -27.566 -20.035 1.00 34.50 108 ILE A O 1
ATOM 894 N N . LEU A 1 109 ? 8.794 -28.230 -20.853 1.00 33.06 109 LEU A N 1
ATOM 895 C CA . LEU A 1 109 ? 9.444 -28.339 -19.553 1.00 33.06 109 LEU A CA 1
ATOM 896 C C . LEU A 1 109 ? 9.883 -26.929 -19.150 1.00 33.06 109 LEU A C 1
ATOM 898 O O . LEU A 1 109 ? 10.873 -26.416 -19.663 1.00 33.06 109 LEU A O 1
ATOM 902 N N . CYS A 1 110 ? 9.166 -26.296 -18.226 1.00 31.62 110 CYS A N 1
ATOM 903 C CA . CYS A 1 110 ? 9.716 -25.168 -17.481 1.00 31.62 110 CYS A CA 1
ATOM 904 C C . CYS A 1 110 ? 9.924 -25.605 -16.034 1.00 31.62 110 CYS A C 1
ATOM 906 O O . CYS A 1 110 ? 9.083 -25.394 -15.163 1.00 31.62 110 CYS A O 1
ATOM 908 N N . GLY A 1 111 ? 11.052 -26.272 -15.798 1.00 34.97 111 GLY A N 1
ATOM 909 C CA . GLY A 1 111 ? 11.615 -26.417 -14.466 1.00 34.97 111 GLY A CA 1
ATOM 910 C C . GLY A 1 111 ? 12.537 -25.237 -14.166 1.00 34.97 111 GLY A C 1
ATOM 911 O O . GLY A 1 111 ? 13.421 -24.940 -14.963 1.00 34.97 111 GLY A O 1
ATOM 912 N N . ALA A 1 112 ? 12.322 -24.577 -13.025 1.00 36.12 112 ALA A N 1
ATOM 913 C CA . ALA A 1 112 ? 13.358 -24.107 -12.096 1.00 36.12 112 ALA A CA 1
ATOM 914 C C . ALA A 1 112 ? 12.700 -23.248 -11.004 1.00 36.12 112 ALA A C 1
ATOM 916 O O . ALA A 1 112 ? 12.504 -22.042 -11.171 1.00 36.12 112 ALA A O 1
ATOM 917 N N . GLY A 1 113 ? 12.391 -23.870 -9.865 1.00 39.22 113 GLY A N 1
ATOM 918 C CA . GLY A 1 113 ? 12.159 -23.155 -8.613 1.00 39.22 113 GLY A CA 1
ATOM 919 C C . GLY A 1 113 ? 13.453 -22.463 -8.187 1.00 39.22 113 GLY A C 1
ATOM 920 O O . GLY A 1 113 ? 14.346 -23.085 -7.620 1.00 39.22 113 GLY A O 1
ATOM 921 N N . GLY A 1 114 ? 13.583 -21.181 -8.520 1.00 39.44 114 GLY A N 1
ATOM 922 C CA . GLY A 1 114 ? 14.628 -20.317 -7.986 1.00 39.44 114 GLY A CA 1
ATOM 923 C C . GLY A 1 114 ? 14.090 -19.557 -6.782 1.00 39.44 114 GLY A C 1
ATOM 924 O O . GLY A 1 114 ? 13.059 -18.900 -6.893 1.00 39.44 114 GLY A O 1
ATOM 925 N N . ARG A 1 115 ? 14.802 -19.611 -5.651 1.00 44.44 115 ARG A N 1
ATOM 926 C CA . ARG A 1 115 ? 14.593 -18.689 -4.525 1.00 44.44 115 ARG A CA 1
ATOM 927 C C . ARG A 1 115 ? 14.944 -17.274 -4.995 1.00 44.44 115 ARG A C 1
ATOM 929 O O . ARG A 1 115 ? 16.121 -16.931 -5.082 1.00 44.44 115 ARG A O 1
ATOM 936 N N . GLY A 1 116 ? 13.940 -16.495 -5.386 1.00 46.69 116 GLY A N 1
ATOM 937 C CA . GLY A 1 116 ? 14.086 -15.084 -5.740 1.00 46.69 116 GLY A CA 1
ATOM 938 C C . GLY A 1 116 ? 13.845 -14.195 -4.524 1.00 46.69 116 GLY A C 1
ATOM 939 O O . GLY A 1 116 ? 12.983 -14.497 -3.705 1.00 46.69 116 GLY A O 1
ATOM 940 N N . ILE A 1 117 ? 14.598 -13.098 -4.405 1.00 52.81 117 ILE A N 1
ATOM 941 C CA . ILE A 1 117 ? 14.219 -11.999 -3.511 1.00 52.81 117 ILE A CA 1
ATOM 942 C C . ILE A 1 117 ? 13.222 -11.148 -4.284 1.00 52.81 117 ILE A C 1
ATOM 944 O O . ILE A 1 117 ? 13.565 -10.540 -5.300 1.00 52.81 117 ILE A O 1
ATOM 948 N N . ASP A 1 118 ? 11.996 -11.116 -3.798 1.00 63.91 118 ASP A N 1
ATOM 949 C CA . ASP A 1 118 ? 10.886 -10.432 -4.425 1.00 63.91 118 ASP A CA 1
ATOM 950 C C . ASP A 1 118 ? 10.516 -9.224 -3.571 1.00 63.91 118 ASP A C 1
ATOM 952 O O . ASP A 1 118 ? 10.271 -9.346 -2.383 1.00 63.91 118 ASP A O 1
ATOM 956 N N . ALA A 1 119 ? 10.516 -8.018 -4.134 1.00 63.28 119 ALA A N 1
ATOM 957 C CA . ALA A 1 119 ? 10.104 -6.837 -3.384 1.00 63.28 119 ALA A CA 1
ATOM 958 C C . ALA A 1 119 ? 8.610 -6.576 -3.609 1.00 63.28 119 ALA A C 1
ATOM 960 O O . ALA A 1 119 ? 8.079 -6.819 -4.695 1.00 63.28 119 ALA A O 1
ATOM 961 N N . ARG A 1 120 ? 7.905 -6.042 -2.612 1.00 73.75 120 ARG A N 1
ATOM 962 C CA . ARG A 1 120 ? 6.524 -5.575 -2.757 1.00 73.75 120 ARG A CA 1
ATOM 963 C C . ARG A 1 120 ? 6.368 -4.160 -2.229 1.00 73.75 120 ARG A C 1
ATOM 965 O O . ARG A 1 120 ? 6.853 -3.849 -1.149 1.00 73.75 120 ARG A O 1
ATOM 972 N N . VAL A 1 121 ? 5.673 -3.314 -2.985 1.00 75.75 121 VAL A N 1
ATOM 973 C CA . VAL A 1 121 ? 5.184 -2.028 -2.474 1.00 75.75 121 VAL A CA 1
ATOM 974 C C . VAL A 1 121 ? 3.815 -2.251 -1.868 1.00 75.75 121 VAL A C 1
ATOM 976 O O . VAL A 1 121 ? 2.932 -2.809 -2.524 1.00 75.75 121 VAL A O 1
ATOM 979 N N . ILE A 1 122 ? 3.651 -1.820 -0.629 1.00 78.56 122 ILE A N 1
ATOM 980 C CA . ILE A 1 122 ? 2.403 -1.896 0.113 1.00 78.56 122 ILE A CA 1
ATOM 981 C C . ILE A 1 122 ? 1.819 -0.494 0.192 1.00 78.56 122 ILE A C 1
ATOM 983 O O . ILE A 1 122 ? 2.411 0.349 0.852 1.00 78.56 122 ILE A O 1
ATOM 987 N N . CYS A 1 123 ? 0.677 -0.243 -0.449 1.00 80.38 123 CYS A N 1
ATOM 988 C CA . CYS A 1 123 ? -0.040 1.031 -0.343 1.00 80.38 123 CYS A CA 1
ATOM 989 C C . CYS A 1 123 ? -1.308 0.844 0.492 1.00 80.38 123 CYS A C 1
ATOM 991 O O . CYS A 1 123 ? -2.143 0.004 0.145 1.00 80.38 123 CYS A O 1
ATOM 993 N N . VAL A 1 124 ? -1.480 1.643 1.547 1.00 83.00 124 VAL A N 1
ATOM 994 C CA . VAL A 1 124 ? -2.632 1.561 2.460 1.00 83.00 124 VAL A CA 1
ATOM 995 C C . VAL A 1 124 ? -3.582 2.726 2.223 1.00 83.00 124 VAL A C 1
ATOM 997 O O . VAL A 1 124 ? -3.179 3.893 2.253 1.00 83.00 124 VAL A O 1
ATOM 1000 N N . ALA A 1 125 ? -4.858 2.408 2.020 1.00 80.69 125 ALA A N 1
ATOM 1001 C CA . ALA A 1 125 ? -5.902 3.390 1.783 1.00 80.69 125 ALA A CA 1
ATOM 1002 C C . ALA A 1 125 ? -7.182 3.048 2.563 1.00 80.69 125 ALA A C 1
ATOM 1004 O O . ALA A 1 125 ? -7.490 1.880 2.803 1.00 80.69 125 ALA A O 1
ATOM 1005 N N . ARG A 1 126 ? -7.949 4.066 2.958 1.00 77.06 126 ARG A N 1
ATOM 1006 C CA . ARG A 1 126 ? -9.230 3.909 3.666 1.00 77.06 126 ARG A CA 1
ATOM 1007 C C . ARG A 1 126 ? -10.267 4.845 3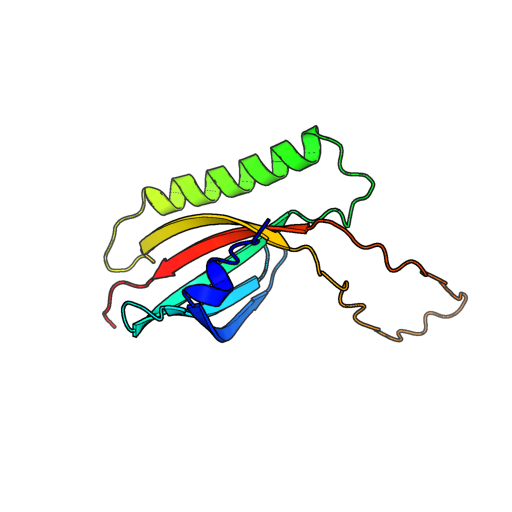.070 1.00 77.06 126 ARG A C 1
ATOM 1009 O O . ARG A 1 126 ? -9.958 6.004 2.805 1.00 77.06 126 ARG A O 1
ATOM 1016 N N . ARG A 1 127 ? -11.516 4.402 2.928 1.00 70.56 127 ARG A N 1
ATOM 1017 C CA . ARG A 1 127 ? -12.619 5.350 2.715 1.00 70.56 127 ARG A CA 1
ATOM 1018 C C . ARG A 1 127 ? -12.864 6.143 4.001 1.00 70.56 127 ARG A C 1
ATOM 1020 O O . ARG A 1 127 ? -12.833 5.593 5.105 1.00 70.56 127 ARG A O 1
ATOM 1027 N N . SER A 1 128 ? -13.073 7.447 3.877 1.00 58.78 128 SER A N 1
ATOM 1028 C CA . SER A 1 128 ? -13.738 8.235 4.919 1.00 58.78 128 SER A CA 1
ATOM 1029 C C . SER A 1 128 ? -15.105 7.591 5.167 1.00 58.78 128 SER A C 1
ATOM 1031 O O . SER A 1 128 ? -15.762 7.191 4.213 1.00 58.78 128 SER A O 1
ATOM 1033 N N . ARG A 1 129 ? -15.508 7.396 6.424 1.00 55.69 129 ARG A N 1
ATOM 1034 C CA . ARG A 1 129 ? -16.825 6.814 6.730 1.00 55.69 129 ARG A CA 1
ATOM 1035 C C . ARG A 1 129 ? -17.946 7.695 6.138 1.00 55.69 129 ARG A C 1
ATOM 1037 O O . ARG A 1 129 ? -17.831 8.914 6.222 1.00 55.69 129 ARG A O 1
ATOM 1044 N N . GLY A 1 130 ? -19.000 7.056 5.616 1.00 45.53 130 GLY A N 1
ATOM 1045 C CA . GLY A 1 130 ? -20.181 7.645 4.958 1.00 45.53 130 GLY A CA 1
ATOM 1046 C C . GLY A 1 130 ? -20.120 7.396 3.447 1.00 45.53 130 GLY A C 1
ATOM 1047 O O . GLY A 1 130 ? -19.272 7.972 2.777 1.00 45.53 130 GLY A O 1
ATOM 1048 N N . ILE A 1 131 ? -20.894 6.493 2.845 1.00 38.59 131 ILE A N 1
ATOM 1049 C CA . ILE A 1 131 ? -22.299 6.100 3.070 1.00 38.59 131 ILE A CA 1
ATOM 1050 C C . ILE A 1 131 ? -22.406 4.606 3.386 1.00 38.59 131 ILE A C 1
ATOM 1052 O O . ILE A 1 131 ? -21.657 3.826 2.751 1.00 38.59 131 ILE A O 1
#